Protein AF-A0A950FHX2-F1 (afdb_monomer_lite)

pLDDT: mean 83.76, std 9.37, range [50.06, 96.12]

Radius of gyration: 33.21 Å; chains: 1; bounding box: 67×19×97 Å

Secondary structure (DSSP, 8-state):
---HHHHHHHHHHHHHHHHHHHHHHHHHHHHHHHHHHHHHHHHHHHHHHHHHHHHHHHHHHHHHHHHHHHHHH-HHHHHHHHHSHHHHHHHHHHHHHHHHHHHHHHHHHH-

Foldseek 3Di:
DPDPVVVVVVVVVVVVCCCVVVVVVVVVVVVVVVVVVVVVVVVVVVVVLVVVLVVLVVVLCVVVVVVVVCCVPPVV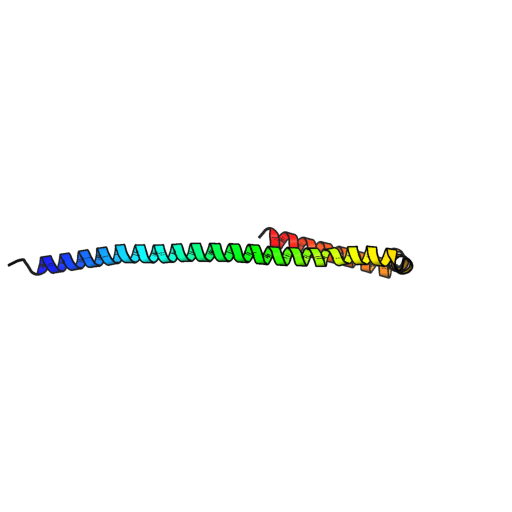VVCCLPVPPVNVVVVVVVVVVSVVSVVVNVVVVVD

Sequence (111 aa):
RVPEESLGFFVAAVRVQAQVGSSLAEILDRVADAIRARQRLQQQLKTLTAQSRMSALIVGALPFIMLALFTLIRPQYMELLFYDPIGVKMLEAAIILDLLAFFIMHRMVRI

Structure (mmCIF, N/CA/C/O backbone):
data_AF-A0A950FHX2-F1
#
_entry.id   AF-A0A950FHX2-F1
#
loop_
_atom_site.group_PDB
_atom_site.id
_atom_site.type_symbol
_atom_site.label_atom_id
_atom_site.label_alt_id
_atom_site.label_comp_id
_atom_site.label_asym_id
_atom_site.label_entity_id
_atom_site.label_seq_id
_atom_site.pdbx_PDB_ins_code
_atom_site.Cartn_x
_atom_site.Cartn_y
_atom_site.Cartn_z
_atom_site.occupancy
_atom_site.B_iso_or_equiv
_atom_site.auth_seq_id
_atom_site.auth_comp_id
_atom_site.auth_asym_id
_atom_site.auth_atom_id
_atom_site.pdbx_PDB_model_num
ATOM 1 N N . ARG A 1 1 ? -42.125 -2.965 63.730 1.00 50.06 1 ARG A N 1
ATOM 2 C CA . ARG A 1 1 ? -41.576 -4.227 63.181 1.00 50.06 1 ARG A CA 1
ATOM 3 C C . ARG A 1 1 ? -41.966 -4.241 61.712 1.00 50.06 1 ARG A C 1
ATOM 5 O O . ARG A 1 1 ? -43.151 -4.337 61.433 1.00 50.06 1 ARG A O 1
ATOM 12 N N . VAL A 1 2 ? -41.027 -3.929 60.821 1.00 58.25 2 VAL A N 1
ATOM 13 C CA . VAL A 1 2 ? -41.279 -3.851 59.371 1.00 58.25 2 VAL A CA 1
ATOM 14 C C . VAL A 1 2 ? -41.388 -5.291 58.843 1.00 58.25 2 VAL A C 1
ATOM 16 O O . VAL A 1 2 ? -40.600 -6.114 59.308 1.00 58.25 2 VAL A O 1
ATOM 19 N N . PRO A 1 3 ? -42.348 -5.634 57.964 1.00 58.91 3 PRO A N 1
ATOM 20 C CA . PRO A 1 3 ? -42.517 -7.006 57.480 1.00 58.91 3 PRO A CA 1
ATOM 21 C C . PRO A 1 3 ? -41.267 -7.475 56.718 1.00 58.91 3 PRO A C 1
ATOM 23 O O . PRO A 1 3 ? -40.823 -6.798 55.791 1.00 58.91 3 PRO A O 1
ATOM 26 N N . GLU A 1 4 ? -40.694 -8.616 57.115 1.00 67.06 4 GLU A N 1
ATOM 27 C CA . GLU A 1 4 ? -39.470 -9.198 56.525 1.00 67.06 4 GLU A CA 1
ATOM 28 C C . GLU A 1 4 ? -39.592 -9.460 55.015 1.00 67.06 4 GLU A C 1
ATOM 30 O O . GLU A 1 4 ? -38.607 -9.369 54.283 1.00 67.06 4 GLU A O 1
ATOM 35 N N . GLU A 1 5 ? -40.807 -9.709 54.527 1.00 69.00 5 GLU A N 1
ATOM 36 C CA . GLU A 1 5 ? -41.092 -9.977 53.115 1.00 69.00 5 GLU A CA 1
ATOM 37 C C . GLU A 1 5 ? -40.842 -8.753 52.217 1.00 69.00 5 GLU A C 1
ATOM 39 O O . GLU A 1 5 ? -40.244 -8.864 51.145 1.00 69.00 5 GLU A O 1
ATOM 44 N N . SER A 1 6 ? -41.218 -7.555 52.679 1.00 66.38 6 SER A N 1
ATOM 45 C CA . SER A 1 6 ? -41.083 -6.301 51.924 1.00 66.38 6 SER A CA 1
ATOM 46 C C . SER A 1 6 ? -39.620 -5.925 51.669 1.00 66.38 6 SER A C 1
ATOM 48 O O . SER A 1 6 ? -39.287 -5.349 50.632 1.00 66.38 6 SER A O 1
ATOM 50 N N . LEU A 1 7 ? -38.733 -6.266 52.609 1.00 74.31 7 LEU A N 1
ATOM 51 C CA . LEU A 1 7 ? -37.291 -6.041 52.492 1.00 74.31 7 LEU A CA 1
ATOM 52 C C . LEU A 1 7 ? -36.660 -6.976 51.455 1.00 74.31 7 LEU A C 1
ATOM 54 O O . LEU A 1 7 ? -35.807 -6.538 50.682 1.00 74.31 7 LEU A O 1
ATOM 58 N N . GLY A 1 8 ? -37.116 -8.229 51.381 1.00 76.81 8 GLY A N 1
ATOM 59 C CA . GLY A 1 8 ? -36.675 -9.181 50.359 1.00 76.81 8 GLY A CA 1
ATOM 60 C C . GLY A 1 8 ? -37.015 -8.714 48.941 1.00 76.81 8 GLY A C 1
ATOM 61 O O . GLY A 1 8 ? -36.150 -8.718 48.062 1.00 76.81 8 GLY A O 1
ATOM 62 N N . PHE A 1 9 ? -38.241 -8.222 48.735 1.00 77.38 9 PHE A N 1
ATOM 63 C CA . PHE A 1 9 ? -38.659 -7.650 47.449 1.00 77.38 9 PHE A CA 1
ATOM 64 C C . PHE A 1 9 ? -37.880 -6.385 47.080 1.00 77.38 9 PHE A C 1
ATOM 66 O O . PHE A 1 9 ? -37.476 -6.229 45.927 1.00 77.38 9 PHE A O 1
ATOM 73 N N . PHE A 1 10 ? -37.608 -5.506 48.049 1.00 77.69 10 PHE A N 1
ATOM 74 C CA . PHE A 1 10 ? -36.804 -4.306 47.817 1.00 77.69 10 PHE A CA 1
ATOM 75 C C . PHE A 1 10 ? -35.370 -4.650 47.381 1.00 77.69 10 PHE A C 1
ATOM 77 O O . PHE A 1 10 ? -34.866 -4.098 46.403 1.00 77.69 10 PHE A O 1
ATOM 84 N N . VAL A 1 11 ? -34.728 -5.619 48.040 1.00 80.12 11 VAL A N 1
ATOM 85 C CA . VAL A 1 11 ? -33.378 -6.083 47.677 1.00 80.12 11 VAL A CA 1
ATOM 86 C C . VAL A 1 11 ? -33.358 -6.747 46.297 1.00 80.12 11 VAL A C 1
ATOM 88 O O . VAL A 1 11 ? -32.421 -6.524 45.528 1.00 80.12 11 VAL A O 1
ATOM 91 N N . ALA A 1 12 ? -34.384 -7.527 45.947 1.00 79.00 12 ALA A N 1
ATOM 92 C CA . ALA A 1 12 ? -34.505 -8.139 44.624 1.00 79.00 12 ALA A CA 1
ATOM 93 C C . ALA A 1 12 ? -34.668 -7.086 43.514 1.00 79.00 12 ALA A C 1
ATOM 95 O O . ALA A 1 12 ? -33.973 -7.156 42.500 1.00 79.00 12 ALA A O 1
ATOM 96 N N . ALA A 1 13 ? -35.512 -6.073 43.727 1.00 76.88 13 ALA A N 1
ATOM 97 C CA . ALA A 1 13 ? -35.697 -4.971 42.784 1.00 76.88 13 ALA A CA 1
ATOM 98 C C . ALA A 1 13 ? -34.408 -4.151 42.593 1.00 76.88 13 ALA A C 1
ATOM 100 O O . ALA A 1 13 ? -34.018 -3.877 41.459 1.00 76.88 13 ALA A O 1
ATOM 101 N N . VAL A 1 14 ? -33.693 -3.831 43.680 1.00 78.38 14 VAL A N 1
ATOM 102 C CA . VAL A 1 14 ? -32.391 -3.139 43.620 1.00 78.38 14 VAL A CA 1
ATOM 103 C C . VAL A 1 14 ? -31.341 -3.984 42.894 1.00 78.38 14 VAL A C 1
ATOM 105 O O . VAL A 1 14 ? -30.588 -3.446 42.086 1.00 78.38 14 VAL A O 1
ATOM 108 N N . ARG A 1 15 ? -31.307 -5.307 43.111 1.00 74.44 15 ARG A N 1
ATOM 109 C CA . ARG A 1 15 ? -30.416 -6.218 42.372 1.00 74.44 15 ARG A CA 1
ATOM 110 C C . ARG A 1 15 ? -30.723 -6.249 40.882 1.00 74.44 15 ARG A C 1
ATOM 112 O O . ARG A 1 15 ? -29.792 -6.153 40.097 1.00 74.44 15 ARG A O 1
ATOM 119 N N . VAL A 1 16 ? -31.992 -6.349 40.487 1.00 75.38 16 VAL A N 1
ATOM 120 C CA . VAL A 1 16 ? -32.386 -6.346 39.068 1.00 75.38 16 VAL A CA 1
ATOM 121 C C . VAL A 1 16 ? -32.062 -4.999 38.419 1.00 75.38 16 VAL A C 1
ATOM 123 O O . VAL A 1 16 ? -31.472 -4.977 37.343 1.00 75.38 16 VAL A O 1
ATOM 126 N N . GLN A 1 17 ? -32.349 -3.876 39.084 1.00 69.38 17 GLN A N 1
ATOM 127 C CA . GLN A 1 17 ? -32.003 -2.538 38.593 1.00 69.38 17 GLN A CA 1
ATOM 128 C C . GLN A 1 17 ? -30.482 -2.358 38.455 1.00 69.38 17 GLN A C 1
ATOM 130 O O . GLN A 1 17 ? -30.013 -1.827 37.449 1.00 69.38 17 GLN A O 1
ATOM 135 N N . ALA A 1 18 ? -29.704 -2.833 39.434 1.00 71.38 18 ALA A N 1
ATOM 136 C CA . ALA A 1 18 ? -28.245 -2.809 39.392 1.00 71.38 18 ALA A CA 1
ATOM 137 C C . ALA A 1 18 ? -27.696 -3.734 38.302 1.00 71.38 18 ALA A C 1
ATOM 139 O O . ALA A 1 18 ? -26.732 -3.381 37.640 1.00 71.38 18 ALA A O 1
ATOM 140 N N . GLN A 1 19 ? -28.318 -4.887 38.068 1.00 68.44 19 GLN A N 1
ATOM 141 C CA . GLN A 1 19 ? -27.885 -5.836 37.051 1.00 68.44 19 GLN A CA 1
ATOM 142 C C . GLN A 1 19 ? -28.220 -5.344 35.644 1.00 68.44 19 GLN A C 1
ATOM 144 O O . GLN A 1 19 ? -27.371 -5.438 34.773 1.00 68.44 19 GLN A O 1
ATOM 149 N N . VAL A 1 20 ? -29.387 -4.735 35.425 1.00 64.94 20 VAL A N 1
ATOM 150 C CA . VAL A 1 20 ? -29.766 -4.128 34.138 1.00 64.94 20 VAL A CA 1
ATOM 151 C C . VAL A 1 20 ? -28.968 -2.846 33.875 1.00 64.94 20 VAL A C 1
ATOM 153 O O . VAL A 1 20 ? -28.424 -2.686 32.787 1.00 64.94 20 VAL A O 1
ATOM 156 N N . GLY A 1 21 ? -28.825 -1.961 34.868 1.00 68.12 21 GLY A N 1
ATOM 157 C CA . GLY A 1 21 ? -28.056 -0.716 34.747 1.00 68.12 21 GLY A CA 1
ATOM 158 C C . GLY A 1 21 ? -26.548 -0.938 34.595 1.00 68.12 21 GLY A C 1
ATOM 159 O O . GLY A 1 21 ? -25.921 -0.301 33.753 1.00 68.12 21 GLY A O 1
ATOM 160 N N . SER A 1 22 ? -25.976 -1.882 35.351 1.00 70.75 22 SER A N 1
ATOM 161 C CA . SER A 1 2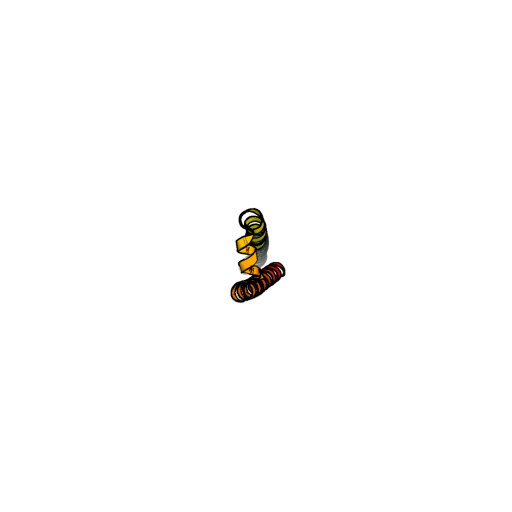2 ? -24.563 -2.272 35.239 1.00 70.75 22 SER A CA 1
ATOM 162 C C . SER A 1 22 ? -24.296 -3.074 33.964 1.00 70.75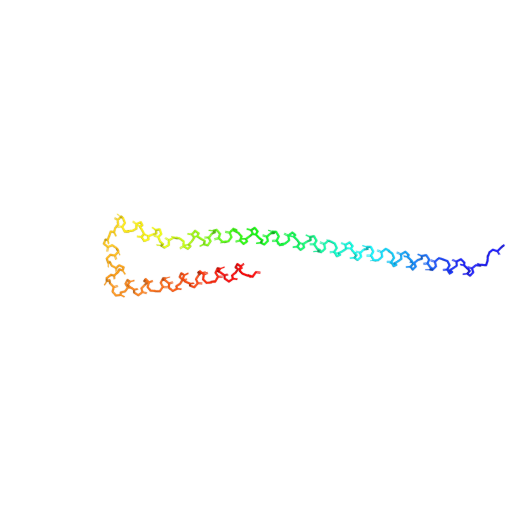 22 SER A C 1
ATOM 164 O O . SER A 1 22 ? -23.328 -2.802 33.264 1.00 70.75 22 SER A O 1
ATOM 166 N N . SER A 1 23 ? -25.178 -4.011 33.594 1.00 76.81 23 SER A N 1
ATOM 167 C CA . SER A 1 23 ? -24.983 -4.841 32.396 1.00 76.81 23 SER A CA 1
ATOM 168 C C . SER A 1 23 ? -25.106 -4.042 31.101 1.00 76.81 23 SER A C 1
ATOM 170 O O . SER A 1 23 ? -24.320 -4.265 30.187 1.00 76.81 23 SER A O 1
ATOM 172 N N . LEU A 1 24 ? -26.036 -3.085 31.006 1.00 74.12 24 LEU A N 1
ATOM 173 C CA . LEU A 1 24 ? -26.119 -2.202 29.837 1.00 74.12 24 LEU A CA 1
ATOM 174 C C . LEU A 1 24 ? -24.899 -1.288 29.730 1.00 74.12 24 LEU A C 1
ATOM 176 O O . LEU A 1 24 ? -24.366 -1.138 28.633 1.00 74.12 24 LEU A O 1
ATOM 180 N N . ALA A 1 25 ? -24.436 -0.717 30.846 1.00 82.12 25 ALA A N 1
ATOM 181 C CA . ALA A 1 25 ? -23.210 0.077 30.865 1.00 82.12 25 ALA A CA 1
ATOM 182 C C . ALA A 1 25 ? -22.000 -0.757 30.407 1.00 82.12 25 ALA A C 1
ATOM 184 O O . ALA A 1 25 ? -21.249 -0.323 29.540 1.00 82.12 25 ALA A O 1
ATOM 185 N N . GLU A 1 26 ? -21.874 -1.994 30.893 1.00 83.88 26 GLU A N 1
ATOM 186 C CA . GLU A 1 26 ? -20.794 -2.911 30.518 1.00 83.88 26 GLU A CA 1
ATOM 187 C C . GLU A 1 26 ? -20.860 -3.326 29.035 1.00 83.88 26 GLU A C 1
ATOM 189 O O . GLU A 1 26 ? -19.837 -3.401 28.351 1.00 83.88 26 GLU A O 1
ATOM 194 N N . ILE A 1 27 ? -22.061 -3.575 28.502 1.00 84.88 27 ILE A N 1
ATOM 195 C CA . ILE A 1 27 ? -22.259 -3.884 27.078 1.00 84.88 27 ILE A CA 1
ATOM 196 C C . ILE A 1 27 ? -21.915 -2.668 26.211 1.00 84.88 27 ILE A C 1
ATOM 198 O O . ILE A 1 27 ? -21.245 -2.821 25.188 1.00 84.88 27 ILE A O 1
ATOM 202 N N . LEU A 1 28 ? -22.339 -1.466 26.609 1.00 85.38 28 LEU A N 1
ATOM 203 C CA . LEU A 1 28 ? -22.023 -0.232 25.891 1.00 85.38 28 LEU A CA 1
ATOM 204 C C . LEU A 1 28 ? -20.523 0.064 25.900 1.00 85.38 28 LEU A C 1
ATOM 206 O O . LEU A 1 28 ? -19.995 0.432 24.853 1.00 85.38 28 LEU A O 1
ATOM 210 N N . ASP A 1 29 ? -19.830 -0.170 27.014 1.00 89.88 29 ASP A N 1
ATOM 211 C CA . ASP A 1 29 ? -18.371 -0.041 27.084 1.00 89.88 29 ASP A CA 1
ATOM 212 C C . ASP A 1 29 ? -17.677 -1.023 26.136 1.00 89.88 29 ASP A C 1
ATOM 214 O O . ASP A 1 29 ? -16.813 -0.627 25.352 1.00 89.88 29 ASP A O 1
ATOM 218 N N . ARG A 1 30 ? -18.121 -2.287 26.098 1.00 89.31 30 ARG A N 1
ATOM 219 C CA . ARG A 1 30 ? -17.591 -3.281 25.147 1.00 89.31 30 ARG A CA 1
ATOM 220 C C . ARG A 1 30 ? -17.815 -2.869 23.693 1.00 89.31 30 ARG A C 1
ATOM 222 O O . ARG A 1 30 ? -16.928 -3.048 22.859 1.00 89.31 30 ARG A O 1
ATOM 229 N N . VAL A 1 31 ? -18.979 -2.305 23.370 1.00 91.50 31 VAL A N 1
ATOM 230 C CA . VAL A 1 31 ? -19.274 -1.793 22.022 1.00 91.50 31 VAL A CA 1
ATOM 231 C C . VAL A 1 31 ? -18.420 -0.563 21.708 1.00 91.50 31 VAL A C 1
ATOM 233 O O . VAL A 1 31 ? -17.855 -0.480 20.617 1.00 91.50 31 VAL A O 1
ATOM 236 N N . ALA A 1 32 ? -18.270 0.369 22.650 1.00 93.00 32 ALA A N 1
ATOM 237 C CA . ALA A 1 32 ? -17.420 1.547 22.495 1.00 93.00 32 ALA A CA 1
ATOM 238 C C . ALA A 1 32 ? -15.951 1.158 22.270 1.00 93.00 32 ALA A C 1
ATOM 240 O O . ALA A 1 32 ? -15.264 1.748 21.430 1.00 93.00 32 ALA A O 1
ATOM 241 N N . ASP A 1 33 ? -15.473 0.131 22.965 1.00 95.31 33 ASP A N 1
ATOM 242 C CA . ASP A 1 33 ? -14.126 -0.404 22.796 1.00 95.31 33 ASP A CA 1
ATOM 243 C C . ASP A 1 33 ? -13.962 -1.134 21.465 1.00 95.31 33 ASP A C 1
ATOM 245 O O . ASP A 1 33 ? -12.967 -0.915 20.770 1.00 95.31 33 ASP A O 1
ATOM 249 N N . ALA A 1 34 ? -14.961 -1.908 21.035 1.00 95.31 34 ALA A N 1
ATOM 250 C CA . ALA A 1 34 ? -14.971 -2.528 19.712 1.00 95.31 34 ALA A CA 1
ATOM 251 C C . ALA A 1 34 ? -14.948 -1.480 18.581 1.00 95.31 34 ALA A C 1
ATOM 253 O O . ALA A 1 34 ? -14.210 -1.632 17.603 1.00 95.31 34 ALA A O 1
ATOM 254 N N . ILE A 1 35 ? -15.699 -0.381 18.720 1.00 94.44 35 ILE A N 1
ATOM 255 C CA . ILE A 1 35 ? -15.698 0.736 17.761 1.00 94.44 35 ILE A CA 1
ATOM 256 C C . ILE A 1 35 ? -14.316 1.396 17.714 1.00 94.44 35 ILE A C 1
ATOM 258 O O . ILE A 1 35 ? -13.759 1.581 16.628 1.00 94.44 35 ILE A O 1
ATOM 262 N N . ARG A 1 36 ? -13.729 1.710 18.877 1.00 96.12 36 ARG A N 1
ATOM 263 C CA . ARG A 1 36 ? -12.380 2.294 18.967 1.00 96.12 36 ARG A CA 1
ATOM 264 C C . ARG A 1 36 ? -11.317 1.360 18.382 1.00 96.12 36 ARG A C 1
ATOM 266 O O . ARG A 1 36 ? -10.434 1.819 17.655 1.00 96.12 36 ARG A O 1
ATOM 273 N N . ALA A 1 37 ? -11.416 0.055 18.629 1.00 95.25 37 ALA A N 1
ATOM 274 C CA . ALA A 1 37 ? -10.531 -0.949 18.040 1.00 95.25 37 ALA A CA 1
ATOM 275 C C . ALA A 1 37 ? -10.655 -0.984 16.509 1.00 95.25 37 ALA A C 1
ATOM 277 O O . ALA A 1 37 ? -9.643 -0.970 15.807 1.00 95.25 37 ALA A O 1
ATOM 278 N N . ARG A 1 38 ? -11.881 -0.938 15.974 1.00 94.94 38 ARG A N 1
ATOM 279 C CA . ARG A 1 38 ? -12.122 -0.892 14.525 1.00 94.94 38 ARG A CA 1
ATOM 280 C C . ARG A 1 38 ? -11.544 0.367 13.879 1.00 94.94 38 ARG A C 1
ATOM 282 O O . ARG A 1 38 ? -10.940 0.270 12.815 1.00 94.94 38 ARG A O 1
ATOM 289 N N . GLN A 1 39 ? -11.685 1.530 14.515 1.00 94.44 39 GLN A N 1
ATOM 290 C CA . GLN A 1 39 ? -11.088 2.778 14.023 1.00 94.44 39 GLN A CA 1
ATOM 291 C C . GLN A 1 39 ? -9.558 2.692 13.968 1.00 94.44 39 GLN A C 1
ATOM 293 O O . GLN A 1 39 ? -8.957 3.072 12.962 1.00 94.44 39 GLN A O 1
ATOM 298 N N . ARG A 1 40 ? -8.924 2.130 15.007 1.00 94.19 40 ARG A N 1
ATOM 299 C CA . ARG A 1 40 ? -7.470 1.890 15.023 1.00 94.19 40 ARG A CA 1
ATOM 300 C C . ARG A 1 40 ? -7.043 0.941 13.903 1.00 94.19 40 ARG A C 1
ATOM 302 O O . ARG A 1 40 ? -6.080 1.235 13.203 1.00 94.19 40 ARG A O 1
ATOM 309 N N . LEU A 1 41 ? -7.781 -0.150 13.684 1.00 92.19 41 LEU A N 1
ATOM 310 C CA . LEU A 1 41 ? -7.518 -1.084 12.584 1.00 92.19 41 LEU A CA 1
ATOM 311 C C . LEU A 1 41 ? -7.643 -0.406 11.216 1.00 92.19 41 LEU A C 1
ATOM 313 O O . LEU A 1 41 ? -6.775 -0.581 10.369 1.00 92.19 41 LEU A O 1
ATOM 317 N N . GLN A 1 42 ? -8.673 0.415 10.998 1.00 91.06 42 GLN A N 1
ATOM 318 C CA . GLN A 1 42 ? -8.829 1.167 9.748 1.00 91.06 42 GLN A CA 1
ATOM 319 C C . GLN A 1 42 ? -7.671 2.143 9.513 1.00 91.06 42 GLN A C 1
ATOM 321 O O . GLN A 1 42 ? -7.179 2.254 8.391 1.00 91.06 42 GLN A O 1
ATOM 326 N N . GLN A 1 43 ? -7.202 2.822 10.562 1.00 90.81 43 GLN A N 1
ATOM 327 C CA . GLN A 1 43 ? -6.027 3.689 10.473 1.00 90.81 43 GLN A CA 1
ATOM 328 C C . GLN A 1 43 ? -4.760 2.892 10.137 1.00 90.81 43 GLN A C 1
ATOM 330 O O . GLN A 1 43 ? -4.010 3.298 9.252 1.00 90.81 43 GLN A O 1
ATOM 335 N N . GLN A 1 44 ? -4.546 1.738 10.774 1.00 90.31 44 GLN A N 1
ATOM 336 C CA . GLN A 1 44 ? -3.411 0.858 10.475 1.00 90.31 44 GLN A CA 1
ATOM 337 C C . GLN A 1 44 ? -3.458 0.330 9.037 1.00 90.31 44 GLN A C 1
ATOM 339 O O . GLN A 1 44 ? -2.458 0.414 8.327 1.00 90.31 44 GLN A O 1
ATOM 344 N N . LEU A 1 45 ? -4.620 -0.141 8.575 1.00 88.50 45 LEU A N 1
ATOM 345 C CA . LEU A 1 45 ? -4.820 -0.582 7.193 1.00 88.50 45 LEU A CA 1
ATOM 346 C C . LEU A 1 45 ? -4.540 0.548 6.199 1.00 88.50 45 LEU A C 1
ATOM 348 O O . LEU A 1 45 ? -3.865 0.323 5.19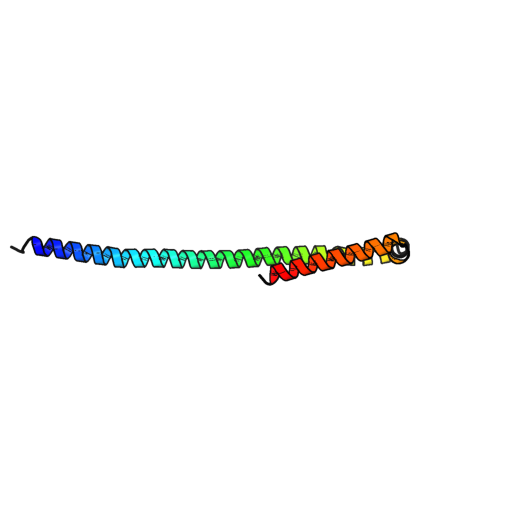7 1.00 88.50 45 LEU A O 1
ATOM 352 N N . LYS A 1 46 ? -4.985 1.779 6.481 1.00 86.50 46 LYS A N 1
ATOM 353 C CA . LYS A 1 46 ? -4.699 2.946 5.632 1.00 86.50 46 LYS A CA 1
ATOM 354 C C . LYS A 1 46 ? -3.196 3.215 5.515 1.00 86.50 46 LYS A C 1
ATOM 356 O O . LYS A 1 46 ? -2.710 3.491 4.422 1.00 86.50 46 LYS A O 1
ATOM 361 N N . THR A 1 47 ? -2.453 3.110 6.613 1.00 88.94 47 THR A N 1
ATOM 362 C CA . THR A 1 47 ? -0.995 3.306 6.602 1.00 88.94 47 THR A CA 1
ATOM 363 C C . THR A 1 47 ? -0.276 2.171 5.869 1.00 88.94 47 THR A C 1
ATOM 365 O O . THR A 1 47 ? 0.571 2.432 5.016 1.00 88.94 47 THR A O 1
ATOM 368 N N . LEU A 1 48 ? -0.649 0.915 6.136 1.00 86.19 48 LEU A N 1
ATOM 369 C CA . LEU A 1 48 ? -0.064 -0.263 5.481 1.00 86.19 48 LEU A CA 1
ATOM 370 C C . LEU A 1 48 ? -0.322 -0.265 3.971 1.00 86.19 48 LEU A C 1
ATOM 372 O O . LEU A 1 48 ? 0.588 -0.505 3.176 1.00 86.19 48 LEU A O 1
ATOM 376 N N . THR A 1 49 ? -1.548 0.054 3.557 1.00 87.06 49 THR A N 1
ATOM 377 C CA . THR A 1 49 ? -1.883 0.182 2.134 1.00 87.06 49 THR A CA 1
ATOM 378 C C . THR A 1 49 ? -1.145 1.348 1.484 1.00 87.06 49 THR A C 1
ATOM 380 O O . THR A 1 49 ? -0.672 1.196 0.363 1.00 87.06 49 THR A O 1
ATOM 383 N N . ALA A 1 50 ? -0.965 2.485 2.164 1.00 84.69 50 ALA A N 1
ATOM 384 C CA . ALA A 1 50 ? -0.161 3.590 1.638 1.00 84.69 50 ALA A CA 1
ATOM 385 C C . ALA A 1 50 ? 1.299 3.175 1.380 1.00 84.69 50 ALA A C 1
ATOM 387 O O . ALA A 1 50 ? 1.837 3.469 0.312 1.00 84.69 50 ALA A O 1
ATOM 388 N N . GLN A 1 51 ? 1.913 2.441 2.312 1.00 85.06 51 GLN A N 1
ATOM 389 C CA . GLN A 1 51 ? 3.269 1.916 2.144 1.00 85.06 51 GLN A CA 1
ATOM 390 C C . GLN A 1 51 ? 3.350 0.931 0.970 1.00 85.06 51 GLN A C 1
ATOM 392 O O . GLN A 1 51 ? 4.193 1.091 0.090 1.00 85.06 51 GLN A O 1
ATOM 397 N N . SER A 1 52 ? 2.436 -0.043 0.914 1.00 83.94 52 SER A N 1
ATOM 398 C CA . SER A 1 52 ? 2.382 -1.031 -0.171 1.00 83.94 52 SER A CA 1
ATOM 399 C C . SER A 1 52 ? 2.202 -0.372 -1.543 1.00 83.94 52 SER A C 1
ATOM 401 O O . SER A 1 52 ? 2.895 -0.733 -2.492 1.00 83.94 52 SER A O 1
ATOM 403 N N . ARG A 1 53 ? 1.347 0.654 -1.647 1.00 85.25 53 ARG A N 1
ATOM 404 C CA . ARG A 1 53 ? 1.141 1.420 -2.888 1.00 85.25 53 ARG A CA 1
ATOM 405 C C . ARG A 1 53 ? 2.397 2.164 -3.323 1.00 85.25 53 ARG A C 1
ATOM 407 O O . ARG A 1 53 ? 2.703 2.184 -4.509 1.00 85.25 53 ARG A O 1
ATOM 414 N N . MET A 1 54 ? 3.127 2.754 -2.379 1.00 85.88 54 MET A N 1
ATOM 415 C CA . MET A 1 54 ? 4.383 3.441 -2.674 1.00 85.88 54 MET A CA 1
ATOM 416 C C . MET A 1 54 ? 5.445 2.461 -3.179 1.00 85.88 54 MET A C 1
ATOM 418 O O . MET A 1 54 ? 6.066 2.712 -4.209 1.00 85.88 54 MET A O 1
ATOM 422 N N . SER A 1 55 ? 5.606 1.314 -2.515 1.00 87.69 55 SER A N 1
ATOM 423 C CA . SER A 1 55 ? 6.517 0.261 -2.975 1.00 87.69 55 SER A CA 1
ATOM 424 C C . SER A 1 55 ? 6.129 -0.263 -4.357 1.00 87.69 55 SER A C 1
ATOM 426 O O . SER A 1 55 ? 6.993 -0.435 -5.212 1.00 87.69 55 SER A O 1
ATOM 428 N N . ALA A 1 56 ? 4.838 -0.469 -4.608 1.00 85.44 56 ALA A N 1
ATOM 429 C CA . ALA A 1 56 ? 4.365 -0.962 -5.893 1.00 85.44 56 ALA A CA 1
ATOM 430 C C . ALA A 1 56 ? 4.522 0.075 -7.020 1.00 85.44 56 ALA A C 1
ATOM 432 O O . ALA A 1 56 ? 4.816 -0.306 -8.147 1.00 85.44 56 ALA A O 1
ATOM 433 N N . LEU A 1 57 ? 4.403 1.375 -6.723 1.00 85.44 57 LEU A N 1
ATOM 434 C CA . LEU A 1 57 ? 4.745 2.454 -7.659 1.00 85.44 57 LEU A CA 1
ATOM 435 C C . LEU A 1 57 ? 6.233 2.453 -8.017 1.00 85.44 57 LEU A C 1
ATOM 437 O O . LEU A 1 57 ? 6.572 2.576 -9.190 1.00 85.44 57 LEU A O 1
ATOM 441 N N . ILE A 1 58 ? 7.116 2.289 -7.027 1.00 90.00 58 ILE A N 1
ATOM 442 C CA . ILE A 1 58 ? 8.566 2.214 -7.260 1.00 90.00 58 ILE A CA 1
ATOM 443 C C . ILE A 1 58 ? 8.896 1.016 -8.155 1.00 90.00 58 ILE A C 1
ATOM 445 O O . ILE A 1 58 ? 9.609 1.164 -9.144 1.00 90.00 58 ILE A O 1
ATOM 449 N N . VAL A 1 59 ? 8.346 -0.160 -7.838 1.00 88.38 59 VAL A N 1
ATOM 450 C CA . VAL A 1 59 ? 8.588 -1.379 -8.619 1.00 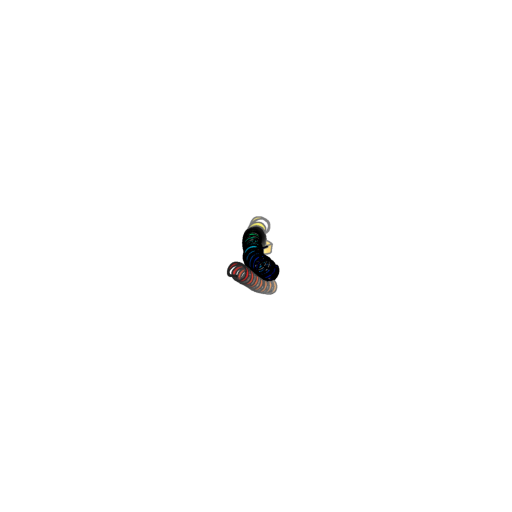88.38 59 VAL A CA 1
ATOM 451 C C . VAL A 1 59 ? 7.978 -1.278 -10.016 1.00 88.38 59 VAL A C 1
ATOM 453 O O . VAL A 1 59 ? 8.644 -1.618 -10.986 1.00 88.38 59 VAL A O 1
ATOM 456 N N . GLY A 1 60 ? 6.762 -0.743 -10.144 1.00 86.69 60 GLY A N 1
ATOM 457 C CA . GLY A 1 60 ? 6.119 -0.522 -11.442 1.00 86.69 60 GLY A CA 1
ATOM 458 C C . GLY A 1 60 ? 6.841 0.507 -12.316 1.00 86.69 60 GLY A C 1
ATOM 459 O O . GLY A 1 60 ? 6.722 0.463 -13.534 1.00 86.69 60 GLY A O 1
ATOM 460 N N . ALA A 1 61 ? 7.626 1.412 -11.725 1.00 89.25 61 ALA A N 1
ATOM 461 C CA . ALA A 1 61 ? 8.442 2.370 -12.468 1.00 89.25 61 ALA A CA 1
ATOM 462 C C . ALA A 1 61 ? 9.792 1.794 -12.939 1.00 89.25 61 ALA A C 1
ATOM 464 O O . ALA A 1 61 ? 10.375 2.319 -13.890 1.00 89.25 61 ALA A O 1
ATOM 465 N N . LEU A 1 62 ? 10.297 0.720 -12.313 1.00 91.25 62 LEU A N 1
ATOM 466 C CA . LEU A 1 62 ? 11.576 0.092 -12.674 1.00 91.25 62 LEU A CA 1
ATOM 467 C C . LEU A 1 62 ? 11.725 -0.256 -14.164 1.00 91.25 62 LEU A C 1
ATOM 469 O O . LEU A 1 62 ? 12.762 0.114 -14.716 1.00 91.25 62 LEU A O 1
ATOM 473 N N . PRO A 1 63 ? 10.771 -0.933 -14.840 1.00 87.44 63 PRO A N 1
ATOM 474 C CA . PRO A 1 63 ? 10.935 -1.292 -16.250 1.00 87.44 63 PRO A CA 1
ATOM 475 C C . PRO A 1 63 ? 11.119 -0.058 -17.140 1.00 87.44 63 PRO A C 1
ATOM 477 O O . PRO A 1 63 ? 11.982 -0.058 -18.015 1.00 87.44 63 PRO A O 1
ATOM 480 N N . PHE A 1 64 ? 10.407 1.035 -16.856 1.00 89.75 64 PHE A N 1
ATOM 481 C CA . PHE A 1 64 ? 10.546 2.297 -17.587 1.00 89.75 64 PHE A CA 1
ATOM 482 C C . PHE A 1 64 ? 11.902 2.963 -17.343 1.00 89.75 64 PHE A C 1
ATOM 484 O O . PHE A 1 64 ? 12.538 3.437 -18.285 1.00 89.75 64 PHE A O 1
ATOM 491 N N . ILE A 1 65 ? 12.368 2.973 -16.089 1.00 91.88 65 ILE A N 1
ATOM 492 C CA . ILE A 1 65 ? 13.687 3.512 -15.733 1.00 91.88 65 ILE A CA 1
ATOM 493 C C . ILE A 1 65 ? 14.791 2.700 -16.413 1.00 91.88 65 ILE A C 1
ATOM 495 O O . ILE A 1 65 ? 15.705 3.279 -16.994 1.00 91.88 65 ILE A O 1
ATOM 499 N N . MET A 1 66 ? 14.701 1.369 -16.367 1.00 89.75 66 MET A N 1
ATOM 500 C CA . MET A 1 66 ? 15.658 0.479 -17.023 1.00 89.75 66 MET A CA 1
ATOM 501 C C . MET A 1 66 ? 15.669 0.694 -18.533 1.00 89.75 66 MET A C 1
ATOM 503 O O . MET A 1 66 ? 16.743 0.820 -19.113 1.00 89.75 66 MET A O 1
ATOM 507 N N . LEU A 1 67 ? 14.501 0.809 -19.167 1.00 88.06 67 LEU A N 1
ATOM 508 C CA . LEU A 1 67 ? 14.397 1.068 -20.601 1.00 88.06 67 LEU A CA 1
ATOM 509 C C . LEU A 1 67 ? 15.062 2.400 -20.983 1.00 88.06 67 LEU A C 1
ATOM 511 O O . LEU A 1 67 ? 15.885 2.436 -21.900 1.00 88.06 67 LEU A O 1
ATOM 515 N N . ALA A 1 68 ? 14.792 3.475 -20.237 1.00 89.06 68 ALA A N 1
ATOM 516 C CA . ALA A 1 68 ? 15.436 4.771 -20.452 1.00 89.06 68 ALA A CA 1
ATOM 517 C C . ALA A 1 68 ? 16.960 4.702 -20.247 1.00 89.06 68 ALA A C 1
ATOM 519 O O . ALA A 1 68 ? 17.729 5.200 -21.071 1.00 89.06 68 ALA A O 1
ATOM 520 N N . LEU A 1 69 ? 17.409 4.039 -19.178 1.00 92.25 69 LEU A N 1
ATOM 521 C CA . LEU A 1 69 ? 18.825 3.901 -18.847 1.00 92.25 69 LEU A CA 1
ATOM 522 C C . LEU A 1 69 ? 19.584 3.095 -19.911 1.00 92.25 69 LEU A C 1
ATOM 524 O O . LEU A 1 69 ? 20.644 3.520 -20.372 1.00 92.25 69 LEU A O 1
ATOM 528 N N . PHE A 1 70 ? 19.039 1.954 -20.339 1.00 88.06 70 PHE A N 1
ATOM 529 C CA . PHE A 1 70 ? 19.658 1.128 -21.375 1.00 88.06 70 PHE A CA 1
ATOM 530 C C . PHE A 1 70 ? 19.685 1.829 -22.730 1.00 88.06 70 PHE A C 1
ATOM 532 O O . PHE A 1 70 ? 20.685 1.713 -23.435 1.00 88.06 70 PHE A O 1
ATOM 539 N N . THR A 1 71 ? 18.662 2.623 -23.055 1.00 86.69 71 THR A N 1
ATOM 540 C CA . THR A 1 71 ? 18.662 3.450 -24.272 1.00 86.69 71 THR A CA 1
ATOM 541 C C . THR A 1 71 ? 19.836 4.436 -24.285 1.00 86.69 71 THR A C 1
ATOM 543 O O . THR A 1 71 ? 20.469 4.617 -25.322 1.00 86.69 71 THR A O 1
ATOM 546 N N . LEU A 1 72 ? 20.181 5.030 -23.135 1.00 88.31 72 LEU A N 1
ATOM 547 C CA . LEU A 1 72 ? 21.278 6.001 -23.023 1.00 88.31 72 LEU A CA 1
ATOM 548 C C . LEU A 1 72 ? 22.673 5.353 -22.984 1.00 88.31 72 LEU A C 1
ATOM 550 O O . LEU A 1 72 ? 23.619 5.906 -23.539 1.00 88.31 72 LEU A O 1
ATOM 554 N N . ILE A 1 73 ? 22.826 4.202 -22.319 1.00 90.25 73 ILE A N 1
ATOM 555 C CA . ILE A 1 73 ? 24.147 3.581 -22.084 1.00 90.25 73 ILE A CA 1
ATOM 556 C C . ILE A 1 73 ? 24.519 2.563 -23.181 1.00 90.25 73 ILE A C 1
ATOM 558 O O . ILE A 1 73 ? 25.704 2.393 -23.504 1.00 90.25 73 ILE A O 1
ATOM 562 N N . ARG A 1 74 ? 23.533 1.842 -23.733 1.00 83.81 74 ARG A N 1
ATOM 563 C CA . ARG A 1 74 ? 23.717 0.734 -24.690 1.00 83.81 74 ARG A CA 1
ATOM 564 C C . ARG A 1 74 ? 22.579 0.692 -25.729 1.00 83.81 74 ARG A C 1
ATOM 566 O O . ARG A 1 74 ? 21.743 -0.210 -25.677 1.00 83.81 74 ARG A O 1
ATOM 573 N N . PRO A 1 75 ? 22.572 1.588 -26.731 1.00 80.50 75 PRO A N 1
ATOM 574 C CA . PRO A 1 75 ? 21.509 1.641 -27.744 1.00 80.50 75 PRO A CA 1
ATOM 575 C C . PRO A 1 75 ? 21.362 0.341 -28.558 1.00 80.50 75 PRO A C 1
ATOM 577 O O . PRO A 1 75 ? 20.256 -0.025 -28.937 1.00 80.50 75 PRO A O 1
ATOM 580 N N . GLN A 1 76 ? 22.443 -0.424 -28.739 1.00 81.75 76 GLN A N 1
ATOM 581 C CA . GLN A 1 76 ? 22.420 -1.731 -29.417 1.00 81.75 76 GLN A CA 1
ATOM 582 C C . GLN A 1 76 ? 21.546 -2.778 -28.698 1.00 81.75 76 GLN A C 1
ATOM 584 O O . GLN A 1 76 ? 20.990 -3.665 -29.338 1.00 81.75 76 GLN A O 1
ATOM 589 N N . TYR A 1 77 ? 21.377 -2.677 -27.372 1.00 78.69 77 TYR A N 1
ATOM 590 C CA . TYR A 1 77 ? 20.460 -3.555 -26.631 1.00 78.69 77 TYR A CA 1
ATOM 591 C C . TYR A 1 77 ? 18.992 -3.232 -26.925 1.00 78.69 77 TYR A C 1
ATOM 593 O O . TYR A 1 77 ? 18.157 -4.134 -26.933 1.00 78.69 77 TYR A O 1
ATOM 601 N N . MET A 1 78 ? 18.672 -1.961 -27.183 1.00 80.81 78 MET A N 1
ATOM 602 C CA . MET A 1 78 ? 17.326 -1.566 -27.598 1.00 80.81 78 MET A CA 1
ATOM 603 C C . MET A 1 78 ? 17.018 -2.061 -29.009 1.00 80.81 78 MET A C 1
ATOM 605 O O . MET A 1 78 ? 15.900 -2.501 -29.251 1.00 80.81 78 MET A O 1
ATOM 609 N N . GLU A 1 79 ? 17.997 -2.075 -29.919 1.00 80.62 79 GLU A N 1
ATOM 610 C CA . GLU A 1 79 ? 17.792 -2.670 -31.245 1.00 80.62 79 GLU A CA 1
ATOM 611 C C . GLU A 1 79 ? 17.410 -4.151 -31.150 1.00 80.62 79 GLU A C 1
ATOM 613 O O . GLU A 1 79 ? 16.439 -4.575 -31.769 1.00 80.62 79 GLU A O 1
ATOM 618 N N . LEU A 1 80 ? 18.101 -4.925 -30.311 1.00 83.19 80 LEU A N 1
ATOM 619 C CA . LEU A 1 80 ? 17.749 -6.328 -30.093 1.00 83.19 80 LEU A CA 1
ATOM 620 C C . LEU A 1 80 ? 16.358 -6.478 -29.456 1.00 83.19 80 LEU A C 1
ATOM 622 O O . LEU A 1 80 ? 15.608 -7.378 -29.809 1.00 83.19 80 LEU A O 1
ATOM 626 N N . LEU A 1 81 ? 15.978 -5.583 -28.543 1.00 83.62 81 LEU A N 1
ATOM 627 C CA . LEU A 1 81 ? 14.674 -5.643 -27.884 1.00 83.62 81 LEU A CA 1
ATOM 628 C C . LEU A 1 81 ? 13.506 -5.317 -28.834 1.00 83.62 81 LEU A C 1
ATOM 630 O O . LEU A 1 81 ? 12.455 -5.943 -28.735 1.00 83.62 81 LEU A O 1
ATOM 634 N N . PHE A 1 82 ? 13.680 -4.348 -29.739 1.00 83.75 82 PHE A N 1
ATOM 635 C CA . PHE A 1 82 ? 12.609 -3.866 -30.621 1.00 83.75 82 PHE A CA 1
ATOM 636 C C . PHE A 1 82 ? 12.582 -4.517 -32.009 1.00 83.75 82 PHE A C 1
ATOM 638 O O . PHE A 1 82 ? 11.514 -4.568 -32.615 1.00 83.75 82 PHE A O 1
ATOM 645 N N . TYR A 1 83 ? 13.718 -4.993 -32.526 1.00 84.69 83 TYR A N 1
ATOM 646 C CA . TYR A 1 83 ? 13.806 -5.547 -33.884 1.00 84.69 83 TYR A CA 1
ATOM 647 C C . TYR A 1 83 ? 13.994 -7.067 -33.919 1.00 84.69 83 TYR A C 1
ATOM 649 O O . TYR A 1 83 ? 13.664 -7.680 -34.935 1.00 84.69 83 TYR A O 1
ATOM 657 N N . ASP A 1 84 ? 14.473 -7.703 -32.842 1.00 90.62 84 ASP A N 1
ATOM 658 C CA . ASP A 1 84 ? 14.540 -9.165 -32.788 1.00 90.62 84 ASP A CA 1
ATOM 659 C C . ASP A 1 84 ? 13.156 -9.766 -32.454 1.00 90.62 84 ASP A C 1
ATOM 661 O O . ASP A 1 84 ? 12.512 -9.331 -31.492 1.00 90.62 84 ASP A O 1
ATOM 665 N N . PRO A 1 85 ? 12.684 -10.797 -33.183 1.00 88.00 85 PRO A N 1
ATOM 666 C CA . PRO A 1 85 ? 11.397 -11.443 -32.918 1.00 88.00 85 PRO A CA 1
ATOM 667 C C . PRO A 1 85 ? 11.243 -11.988 -31.490 1.00 88.00 85 PRO A C 1
ATOM 669 O O . PRO A 1 85 ? 10.122 -12.083 -30.986 1.00 88.00 85 PRO A O 1
ATOM 672 N N . ILE A 1 86 ? 12.342 -12.383 -30.840 1.00 89.44 86 ILE A N 1
ATOM 673 C CA . ILE A 1 86 ? 12.339 -12.843 -29.446 1.00 89.44 86 ILE A CA 1
ATOM 674 C C . ILE A 1 86 ? 12.201 -11.642 -28.508 1.00 89.44 86 ILE A C 1
ATOM 676 O O . ILE A 1 86 ? 11.394 -11.692 -27.579 1.00 89.44 86 ILE A O 1
ATOM 680 N N . GLY A 1 87 ? 12.928 -10.554 -28.779 1.00 86.50 87 GLY A N 1
ATOM 681 C CA . GLY A 1 87 ? 12.854 -9.308 -28.013 1.00 86.50 87 GLY A CA 1
ATOM 682 C C . GLY A 1 87 ? 11.439 -8.732 -27.979 1.00 86.50 87 GLY A C 1
ATOM 683 O O . GLY A 1 87 ? 10.908 -8.458 -26.901 1.00 86.50 87 GLY A O 1
ATOM 684 N N . VAL A 1 88 ? 10.780 -8.672 -29.140 1.00 89.38 88 VAL A N 1
ATOM 685 C CA . VAL A 1 88 ? 9.401 -8.170 -29.263 1.00 89.38 88 VAL A CA 1
ATOM 686 C C . VAL A 1 88 ? 8.419 -9.020 -28.452 1.00 89.38 88 VAL A C 1
ATOM 688 O O . VAL A 1 88 ? 7.611 -8.475 -27.704 1.00 89.38 88 VAL A O 1
ATOM 691 N N . LYS A 1 89 ? 8.527 -10.356 -28.507 1.00 91.19 89 LYS A N 1
ATOM 692 C CA . LYS A 1 89 ? 7.679 -11.254 -27.698 1.00 91.19 89 LYS A CA 1
ATOM 693 C C . LYS A 1 89 ? 7.894 -11.078 -26.194 1.00 91.19 89 LYS A C 1
ATOM 695 O O . LYS A 1 89 ? 6.940 -11.162 -25.421 1.00 91.19 89 LYS A O 1
ATOM 700 N N . MET A 1 90 ? 9.134 -10.849 -25.760 1.00 88.12 90 MET A N 1
ATOM 701 C CA . MET A 1 90 ? 9.429 -10.567 -24.351 1.00 88.12 90 MET A CA 1
ATOM 702 C C . MET A 1 90 ? 8.844 -9.223 -23.914 1.00 88.12 90 MET A C 1
ATOM 704 O O . MET A 1 90 ? 8.320 -9.126 -22.805 1.00 88.12 90 MET A O 1
ATOM 708 N N . LEU A 1 91 ? 8.885 -8.211 -24.786 1.00 89.00 91 LEU A N 1
ATOM 709 C CA . LEU A 1 91 ? 8.284 -6.904 -24.533 1.00 89.00 91 LEU A CA 1
ATOM 710 C C . LEU A 1 91 ? 6.757 -7.008 -24.396 1.00 89.00 91 LEU A C 1
ATOM 712 O O . LEU A 1 91 ? 6.188 -6.469 -23.450 1.00 89.00 91 LEU A O 1
ATOM 716 N N . GLU A 1 92 ? 6.097 -7.749 -25.291 1.00 90.56 92 GLU A N 1
ATOM 717 C CA . GLU A 1 92 ? 4.656 -8.018 -25.204 1.00 90.56 92 GLU A CA 1
ATOM 718 C C . GLU A 1 92 ? 4.290 -8.715 -23.887 1.00 90.56 92 GLU A C 1
ATOM 720 O O . GLU A 1 92 ? 3.368 -8.286 -23.189 1.00 90.56 92 GLU A O 1
ATOM 725 N N . ALA A 1 93 ? 5.041 -9.751 -23.501 1.00 92.81 93 ALA A N 1
ATOM 726 C CA . ALA A 1 93 ? 4.829 -10.451 -22.237 1.00 92.81 93 ALA A CA 1
ATOM 727 C C . ALA A 1 93 ? 5.032 -9.532 -21.019 1.00 92.81 93 ALA A C 1
ATOM 729 O O . ALA A 1 93 ? 4.247 -9.589 -20.070 1.00 92.81 93 ALA A O 1
ATOM 730 N N . ALA A 1 94 ? 6.050 -8.666 -21.053 1.00 90.06 94 ALA A N 1
ATOM 731 C CA . ALA A 1 94 ? 6.314 -7.692 -19.998 1.00 90.06 94 ALA A CA 1
ATOM 732 C C . ALA A 1 94 ? 5.162 -6.686 -19.856 1.00 90.06 94 ALA A C 1
ATOM 734 O O . ALA A 1 94 ? 4.671 -6.478 -18.749 1.00 90.06 94 ALA A O 1
ATOM 735 N N . ILE A 1 95 ? 4.661 -6.142 -20.969 1.00 91.38 95 ILE A N 1
ATOM 736 C CA . ILE A 1 95 ? 3.524 -5.210 -20.965 1.00 91.38 95 ILE A CA 1
ATOM 737 C C . ILE A 1 95 ? 2.274 -5.876 -20.379 1.00 91.38 95 ILE A C 1
ATOM 739 O O . ILE A 1 95 ? 1.576 -5.271 -19.566 1.00 91.38 95 ILE A O 1
ATOM 743 N N . ILE A 1 96 ? 1.988 -7.129 -20.749 1.00 94.38 96 ILE A N 1
ATOM 744 C CA . ILE A 1 96 ? 0.848 -7.874 -20.193 1.00 94.38 96 ILE A CA 1
ATOM 745 C C . ILE A 1 96 ? 0.997 -8.042 -18.676 1.00 94.38 96 ILE A C 1
ATOM 747 O O . ILE A 1 96 ? 0.030 -7.843 -17.936 1.00 94.38 96 ILE A O 1
ATOM 751 N N . LEU A 1 97 ? 2.197 -8.388 -18.205 1.00 91.31 97 LEU A N 1
ATOM 752 C CA . LEU A 1 97 ? 2.470 -8.563 -16.781 1.00 91.31 97 LEU A CA 1
ATOM 753 C C . LEU A 1 97 ? 2.342 -7.243 -16.006 1.00 91.31 97 LEU A C 1
ATOM 755 O O . LEU A 1 97 ? 1.731 -7.229 -14.936 1.00 91.31 97 LEU A O 1
ATOM 759 N N . ASP A 1 98 ? 2.842 -6.138 -16.559 1.00 89.75 98 ASP A N 1
ATOM 760 C CA . ASP A 1 98 ? 2.727 -4.805 -15.958 1.00 89.75 98 ASP A CA 1
ATOM 761 C C . ASP A 1 98 ? 1.267 -4.336 -15.894 1.00 89.75 98 ASP A C 1
ATOM 763 O O . ASP A 1 98 ? 0.818 -3.819 -14.867 1.00 89.75 98 ASP A O 1
ATOM 767 N N . LEU A 1 99 ? 0.482 -4.574 -16.950 1.00 91.50 99 LEU A N 1
ATOM 768 C CA . LEU A 1 99 ? -0.957 -4.291 -16.957 1.00 91.50 99 LEU A CA 1
ATOM 769 C C . LEU A 1 99 ? -1.703 -5.123 -15.908 1.00 91.50 99 LEU A C 1
ATOM 771 O O . LEU A 1 99 ? -2.575 -4.597 -15.210 1.00 91.50 99 LEU A O 1
ATOM 775 N N . LEU A 1 100 ? -1.349 -6.402 -15.759 1.00 91.62 100 LEU A N 1
ATOM 776 C CA . LEU A 1 100 ? -1.911 -7.273 -14.728 1.00 91.62 100 LEU A CA 1
ATOM 777 C C . LEU A 1 100 ? -1.560 -6.760 -13.323 1.00 91.62 100 LEU A C 1
ATOM 779 O O . LEU A 1 100 ? -2.437 -6.667 -12.461 1.00 91.62 100 LEU A O 1
ATOM 783 N N . ALA A 1 101 ? -0.300 -6.380 -13.100 1.00 87.69 101 ALA A N 1
ATOM 784 C CA . ALA A 1 101 ? 0.162 -5.817 -11.836 1.00 87.69 101 ALA A CA 1
ATOM 785 C C . ALA A 1 101 ? -0.583 -4.516 -11.498 1.00 87.69 101 ALA A C 1
ATOM 787 O O . ALA A 1 101 ? -1.085 -4.351 -10.380 1.00 87.69 101 ALA A O 1
ATOM 788 N N . PHE A 1 102 ? -0.735 -3.623 -12.479 1.00 86.75 102 PHE A N 1
ATOM 789 C CA . PHE A 1 102 ? -1.493 -2.385 -12.325 1.00 86.75 102 PHE A CA 1
ATOM 790 C C . PHE A 1 102 ? -2.969 -2.656 -12.004 1.00 86.75 102 PHE A C 1
ATOM 792 O O . PHE A 1 102 ? -3.529 -2.042 -11.092 1.00 86.75 102 PHE A O 1
ATOM 799 N N . PHE A 1 103 ? -3.596 -3.612 -12.693 1.00 89.56 103 PHE A N 1
ATOM 800 C CA . PHE A 1 103 ? -4.985 -4.001 -12.449 1.00 89.56 103 PHE A CA 1
ATOM 801 C C . PHE A 1 103 ? -5.201 -4.536 -11.027 1.00 89.56 103 PHE A C 1
ATOM 803 O O . PHE A 1 103 ? -6.133 -4.108 -10.337 1.00 89.56 103 PHE A O 1
ATOM 810 N N . ILE A 1 104 ? -4.323 -5.431 -10.558 1.00 86.44 104 ILE A N 1
ATOM 811 C CA . ILE A 1 104 ? -4.380 -5.983 -9.196 1.00 86.44 104 ILE A CA 1
ATOM 812 C C . ILE A 1 104 ? -4.241 -4.860 -8.163 1.00 86.44 104 ILE A C 1
ATOM 814 O O . ILE A 1 104 ? -5.034 -4.791 -7.220 1.00 86.44 104 ILE A O 1
ATOM 818 N N . MET A 1 105 ? -3.296 -3.938 -8.367 1.00 84.00 105 MET A N 1
ATOM 819 C CA . MET A 1 105 ? -3.102 -2.789 -7.480 1.00 84.00 105 MET A CA 1
ATOM 820 C C . MET A 1 105 ? -4.353 -1.907 -7.419 1.00 84.00 105 MET A C 1
ATOM 822 O O . MET A 1 105 ? -4.797 -1.518 -6.338 1.00 84.00 105 MET A O 1
ATOM 826 N N . HIS A 1 106 ? -4.966 -1.628 -8.571 1.00 81.38 106 HIS A N 1
ATOM 827 C CA . HIS A 1 106 ? -6.173 -0.808 -8.646 1.00 81.38 106 HIS A CA 1
ATOM 828 C C . HIS A 1 106 ? -7.372 -1.467 -7.945 1.00 81.38 106 HIS A C 1
ATOM 830 O O . HIS A 1 106 ? -8.210 -0.776 -7.359 1.00 81.38 106 HIS A O 1
ATOM 836 N N . ARG A 1 107 ? -7.441 -2.804 -7.960 1.00 81.94 107 ARG A N 1
ATOM 837 C CA . ARG A 1 107 ? -8.464 -3.571 -7.241 1.00 81.94 107 ARG A CA 1
ATOM 838 C C . ARG A 1 107 ? -8.240 -3.564 -5.730 1.00 81.94 107 ARG A C 1
ATOM 840 O O . ARG A 1 107 ? -9.208 -3.372 -5.007 1.00 81.94 107 ARG A O 1
ATOM 847 N N . MET A 1 108 ? -6.999 -3.710 -5.258 1.00 81.44 108 MET A N 1
ATOM 848 C CA . MET A 1 108 ? -6.677 -3.659 -3.821 1.00 81.44 108 MET A CA 1
ATOM 849 C C . MET A 1 108 ? -7.023 -2.316 -3.174 1.00 81.44 108 MET A C 1
ATOM 851 O O . MET A 1 108 ? -7.378 -2.271 -2.007 1.00 81.44 108 MET A O 1
ATOM 855 N N . VAL A 1 109 ? -6.924 -1.224 -3.929 1.00 68.94 109 VAL A N 1
ATOM 856 C CA . VAL A 1 109 ? -7.195 0.139 -3.447 1.00 68.94 109 VAL A CA 1
ATOM 857 C C . VAL A 1 109 ? -8.681 0.455 -3.325 1.00 68.94 109 VAL A C 1
ATOM 859 O O . VAL A 1 109 ? -9.066 1.321 -2.542 1.00 6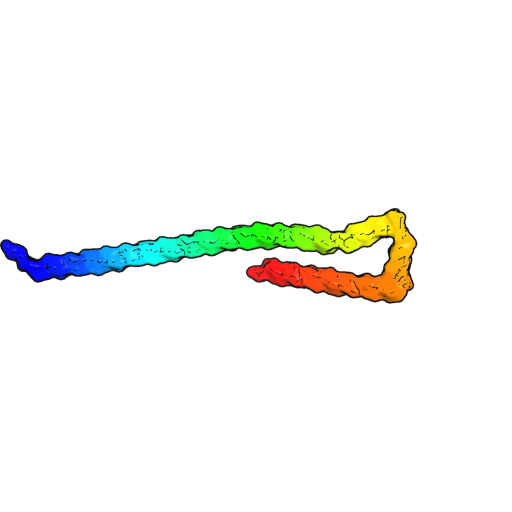8.94 109 VAL A O 1
ATOM 862 N N . ARG A 1 110 ? -9.504 -0.166 -4.172 1.00 61.56 110 ARG A N 1
ATOM 863 C CA . ARG A 1 110 ? -10.947 0.093 -4.225 1.00 61.56 110 ARG A CA 1
ATOM 864 C C . ARG A 1 110 ? -11.718 -0.688 -3.149 1.00 61.56 110 ARG A C 1
ATOM 866 O O . ARG A 1 110 ? -12.906 -0.436 -2.975 1.00 61.56 110 ARG A O 1
ATOM 873 N N . ILE A 1 111 ? -11.062 -1.634 -2.478 1.00 54.69 111 ILE A N 1
ATOM 874 C CA . ILE A 1 111 ? -11.596 -2.434 -1.366 1.00 54.69 111 ILE A CA 1
ATOM 875 C C . ILE A 1 111 ? -11.238 -1.740 -0.051 1.00 54.69 111 ILE A C 1
ATOM 877 O O . ILE A 1 111 ? -12.129 -1.667 0.822 1.00 54.69 111 ILE A O 1
#